Protein 8RX8 (pdb70)

GO terms:
  GO:0000325 plant-type vacuole (C, IDA)
  GO:0043269 regulation of monoatomic ion transport (P, IDA)
  GO:0005515 protein binding (F, IPI)

B-factor: mean 71.83, std 20.73, range [24.19, 158.77]

Radius of gyration: 16.96 Å; Cα contacts (8 Å, |Δi|>4): 155; chains: 1; bounding box: 34×33×50 Å

Organism: Arabidopsis thaliana (NCBI:txid3702)

Structure (mmCIF, N/CA/C/O backbone):
data_8RX8
#
_entry.id   8RX8
#
_cell.length_a   74.340
_cell.length_b   74.340
_cell.length_c   131.330
_cell.angle_alpha   90.000
_cell.angle_beta   90.000
_cell.angle_gamma   90.000
#
_symmetry.space_group_name_H-M   'P 43 21 2'
#
loop_
_entity.id
_entity.type
_entity.pdbx_description
1 polymer 'Probable calcium-binding protein CML18'
2 non-polymer 'CALCIUM ION'
3 water water
#
loop_
_atom_site.group_PDB
_atom_site.id
_atom_site.type_symbol
_atom_site.label_atom_id
_atom_site.label_alt_id
_atom_site.label_comp_id
_atom_site.label_asym_id
_atom_site.label_entity_id
_atom_site.label_seq_id
_atom_site.pdbx_PDB_ins_code
_atom_site.Cartn_x
_atom_site.Cartn_y
_atom_site.Cartn_z
_atom_site.occupancy
_atom_site.B_iso_or_equiv
_atom_site.auth_seq_id
_atom_site.auth_comp_id
_atom_site.auth_asym_id
_atom_site.auth_atom_id
_atom_site.pdbx_PDB_model_num
ATOM 1 N N . GLY A 1 14 ? -2.84757 23.19687 46.05306 1.000 100.14289 14 GLY A N 1
ATOM 2 C CA . GLY A 1 14 ? -4.08008 23.95898 46.13500 1.000 91.85859 14 GLY A CA 1
ATOM 3 C C . GLY A 1 14 ? -3.86485 25.46064 46.17211 1.000 85.24889 14 GLY A C 1
ATOM 4 O O . GLY A 1 14 ? -3.07045 25.96520 46.96776 1.000 89.58712 14 GLY A O 1
ATOM 5 N N . ASP A 1 15 ? -4.58248 26.17990 45.30591 1.000 79.52918 15 ASP A N 1
ATOM 6 C CA . ASP A 1 15 ? -4.45247 27.63061 45.23542 1.000 70.03900 15 ASP A CA 1
ATOM 7 C C . ASP A 1 15 ? -5.19622 28.35210 46.35178 1.000 78.13102 15 ASP A C 1
ATOM 8 O O . ASP A 1 15 ? -4.92482 29.53365 46.59058 1.000 77.48731 15 ASP A O 1
ATOM 13 N N . GLU A 1 16 ? -6.13172 27.68432 47.03240 1.000 87.67335 16 GLU A N 1
ATOM 14 C CA . GLU A 1 16 ? -6.74289 28.29308 48.20969 1.000 86.05218 16 GLU A CA 1
ATOM 15 C C . GLU A 1 16 ? -5.71196 28.51084 49.30833 1.000 87.02075 16 GLU A C 1
ATOM 16 O O . GLU A 1 16 ? -5.81018 29.47701 50.07794 1.000 96.05526 16 GLU A O 1
ATOM 22 N N . GLN A 1 17 ? -4.71224 27.62967 49.38571 1.000 77.54245 17 GLN A N 1
ATOM 23 C CA . GLN A 1 17 ? -3.57894 27.85776 50.27397 1.000 71.52595 17 GLN A CA 1
ATOM 24 C C . GLN A 1 17 ? -2.86549 29.15543 49.91312 1.000 61.60072 17 GLN A C 1
ATOM 25 O O . GLN A 1 17 ? -2.59661 29.99484 50.78238 1.000 69.35554 17 GLN A O 1
ATOM 31 N N . LEU A 1 18 ? -2.54163 29.32580 48.62755 1.000 43.43009 18 LEU A N 1
ATOM 32 C CA . LEU A 1 18 ? -1.96780 30.57843 48.14474 1.000 52.80243 18 LEU A CA 1
ATOM 33 C C . LEU A 1 18 ? -2.81907 31.77409 48.54519 1.000 62.68566 18 LEU A C 1
ATOM 34 O O . LEU A 1 18 ? -2.29437 32.82160 48.94947 1.000 62.56567 18 LEU A O 1
ATOM 39 N N . ALA A 1 19 ? -4.14009 31.63428 48.43514 1.000 68.02860 19 ALA A N 1
ATOM 40 C CA . ALA A 1 19 ? -5.02601 32.75523 48.71866 1.000 62.08119 19 ALA A CA 1
ATOM 41 C C . ALA A 1 19 ? -4.96552 33.13102 50.19206 1.000 63.35074 19 ALA A C 1
ATOM 42 O O . ALA A 1 19 ? -4.82268 34.31034 50.53568 1.000 71.54513 19 ALA A O 1
ATOM 44 N N . GLU A 1 20 ? -5.07289 32.13626 51.07729 1.000 58.99596 20 GLU A N 1
ATOM 45 C CA . GLU A 1 20 ? -4.96884 32.40773 52.50847 1.000 58.94858 20 GLU A CA 1
ATOM 46 C C . GLU A 1 20 ? -3.61277 33.00797 52.86334 1.000 52.62054 20 GLU A C 1
ATOM 47 O O . GLU A 1 20 ? -3.51863 33.88271 53.73679 1.000 56.70581 20 GLU A O 1
ATOM 53 N N . LEU A 1 21 ? -2.55140 32.57086 52.18149 1.000 48.55128 21 LEU A N 1
ATOM 54 C CA . LEU A 1 21 ? -1.23392 33.12244 52.47695 1.000 51.86143 21 LEU A CA 1
ATOM 55 C C . LEU A 1 21 ? -1.15360 34.59125 52.08193 1.000 57.56522 21 LEU A C 1
ATOM 56 O O . LEU A 1 21 ? -0.64929 35.41967 52.84966 1.000 66.73808 21 LEU A O 1
ATOM 61 N N . ARG A 1 22 ? -1.65477 34.93820 50.89423 1.000 54.75480 22 ARG A N 1
ATOM 62 C CA . ARG A 1 22 ? -1.64935 36.34282 50.49344 1.000 55.95870 22 ARG A CA 1
ATOM 63 C C . ARG A 1 22 ? -2.56429 37.17941 51.38312 1.000 68.58204 22 ARG A C 1
ATOM 64 O O . ARG A 1 22 ? -2.28809 38.36205 51.61455 1.000 74.77579 22 ARG A O 1
ATOM 72 N N . GLU A 1 23 ? -3.63899 36.58904 51.90903 1.000 77.87998 23 GLU A N 1
ATOM 73 C CA . GLU A 1 23 ? -4.49214 37.32962 52.83465 1.000 74.98311 23 GLU A CA 1
ATOM 74 C C . GLU A 1 23 ? -3.74465 37.64872 54.12319 1.000 85.90025 23 GLU A C 1
ATOM 75 O O . GLU A 1 23 ? -3.78292 38.78735 54.60793 1.000 97.84977 23 GLU A O 1
ATOM 81 N N . ILE A 1 24 ? -3.09097 36.64245 54.71362 1.000 66.66200 24 ILE A N 1
ATOM 82 C CA . ILE A 1 24 ? -2.23649 36.89325 55.87491 1.000 54.79682 24 ILE A CA 1
ATOM 83 C C . ILE A 1 24 ? -1.21169 37.97568 55.55589 1.000 60.89499 24 ILE A C 1
ATOM 84 O O . ILE A 1 24 ? -0.94211 38.86603 56.37612 1.000 73.74545 24 ILE A O 1
ATOM 89 N N . PHE A 1 25 ? -0.62679 37.91301 54.35607 1.000 57.21444 25 PHE A N 1
ATOM 90 C CA . PHE A 1 25 ? 0.34879 38.91183 53.92876 1.000 52.01629 25 PHE A CA 1
ATOM 91 C C . PHE A 1 25 ? -0.23821 40.31682 53.99195 1.000 68.71247 25 PHE A C 1
ATOM 92 O O . PHE A 1 25 ? 0.28220 41.19327 54.69130 1.000 67.98012 25 PHE A O 1
ATOM 100 N N . ARG A 1 26 ? -1.33364 40.54485 53.26027 1.000 74.10719 26 ARG A N 1
ATOM 101 C CA . ARG A 1 26 ? -1.94721 41.87092 53.22315 1.000 76.00719 26 ARG A CA 1
ATOM 102 C C . ARG A 1 26 ? -2.41073 42.32065 54.60006 1.000 82.60740 26 ARG A C 1
ATOM 103 O O . ARG A 1 26 ? -2.46705 43.52684 54.87018 1.000 94.59864 26 ARG A O 1
ATOM 111 N N . SER A 1 27 ? -2.74450 41.37420 55.48254 1.000 81.16239 27 SER A N 1
ATOM 112 C CA . SER A 1 27 ? -3.12114 41.75312 56.83851 1.000 79.55571 27 SER A CA 1
ATOM 113 C C . SER A 1 27 ? -1.91352 42.27774 57.59767 1.000 74.95260 27 SER A C 1
ATOM 114 O O . SER A 1 27 ? -2.00288 43.29700 58.29224 1.000 86.18226 27 SER A O 1
ATOM 117 N N . PHE A 1 28 ? -0.77621 41.60106 57.47621 1.000 65.43535 28 PHE A N 1
ATOM 118 C CA . PHE A 1 28 ? 0.41753 42.00774 58.19730 1.000 62.56036 28 PHE A CA 1
ATOM 119 C C . PHE A 1 28 ? 1.22729 43.03188 57.41316 1.000 72.28375 28 PHE A C 1
ATOM 120 O O . PHE A 1 28 ? 2.36814 43.32796 57.78262 1.000 73.78854 28 PHE A O 1
ATOM 128 N N . ASP A 1 29 ? 0.65214 43.57342 56.34424 1.000 84.10179 29 ASP A N 1
ATOM 129 C CA . ASP A 1 29 ? 1.27038 44.60182 55.51736 1.000 96.61443 29 ASP A CA 1
ATOM 130 C C . ASP A 1 29 ? 0.56478 45.93418 55.75213 1.000 107.88752 29 ASP A C 1
ATOM 131 O O . ASP A 1 29 ? -0.22969 46.38650 54.92347 1.000 99.22053 29 ASP A O 1
ATOM 136 N N . GLN A 1 30 ? 0.83025 46.54778 56.91249 1.000 106.29854 30 GLN A N 1
ATOM 137 C CA . GLN A 1 30 ? 0.11716 47.76907 57.28465 1.000 111.28655 30 GLN A CA 1
ATOM 138 C C . GLN A 1 30 ? 0.16623 48.80484 56.16682 1.000 110.61825 30 GLN A C 1
ATOM 139 O O . GLN A 1 30 ? -0.76200 49.60806 56.01514 1.000 102.99400 30 GLN A O 1
ATOM 145 N N . ASN A 1 31 ? 1.24249 48.79653 55.37777 1.000 103.52490 31 ASN A N 1
ATOM 146 C CA . ASN A 1 31 ? 1.45042 49.76334 54.30869 1.000 95.20363 31 ASN A CA 1
ATOM 147 C C . ASN A 1 31 ? 0.71274 49.36978 53.03855 1.000 96.95736 31 ASN A C 1
ATOM 148 O O . ASN A 1 31 ? 0.51157 50.22012 52.16403 1.000 79.79955 31 ASN A O 1
ATOM 153 N N . LYS A 1 32 ? 0.29766 48.10374 52.94116 1.000 112.50936 32 LYS A N 1
ATOM 154 C CA . LYS A 1 32 ? -0.34497 47.53571 51.75315 1.000 110.28757 32 LYS A CA 1
ATOM 155 C C . LYS A 1 32 ? 0.38961 47.90568 50.46467 1.000 102.87192 32 LYS A C 1
ATOM 156 O O . LYS A 1 32 ? -0.22097 48.16670 49.42576 1.000 94.91742 32 LYS A O 1
ATOM 162 N N . ASP A 1 33 ? 1.72011 47.93306 50.53798 1.000 104.53158 33 ASP A N 1
ATOM 163 C CA . ASP A 1 33 ? 2.55738 48.17514 49.37241 1.000 91.29664 33 ASP A CA 1
ATOM 164 C C . ASP A 1 33 ? 2.88976 46.89206 48.62161 1.000 85.54088 33 ASP A C 1
ATOM 165 O O . ASP A 1 33 ? 3.39892 46.96369 47.49787 1.000 94.60213 33 ASP A O 1
ATOM 170 N N . GLY A 1 34 ? 2.60969 45.72871 49.21185 1.000 81.85969 34 GLY A N 1
ATOM 171 C CA . GLY A 1 34 ? 2.90634 44.44671 48.60695 1.000 84.10265 34 GLY A CA 1
ATOM 172 C C . GLY A 1 34 ? 4.22034 43.82630 49.02795 1.000 82.43872 34 GLY A C 1
ATOM 173 O O . GLY A 1 34 ? 4.59230 42.77506 48.48952 1.000 73.48545 34 GLY A O 1
ATOM 174 N N . SER A 1 35 ? 4.93247 44.43729 49.96980 1.000 77.81443 35 SER A N 1
ATOM 175 C CA . SER A 1 35 ? 6.22147 43.93590 50.41673 1.000 70.21524 35 SER A CA 1
ATOM 176 C C . SER A 1 35 ? 6.30032 44.04873 51.93056 1.000 71.59899 35 SER A C 1
ATOM 177 O O . SER A 1 35 ? 5.85726 45.04318 52.50999 1.000 70.28937 35 SER A O 1
ATOM 180 N N . LEU A 1 36 ? 6.85447 43.02031 52.56470 1.000 65.62833 36 LEU A N 1
ATOM 181 C CA . LEU A 1 36 ? 6.99311 42.98245 54.01364 1.000 62.73404 36 LEU A CA 1
ATOM 182 C C . LEU A 1 36 ? 8.34448 43.54603 54.43281 1.000 61.08589 36 LEU A C 1
ATOM 183 O O . LEU A 1 36 ? 9.36339 43.30090 53.78211 1.000 59.60764 36 LEU A O 1
ATOM 188 N N . THR A 1 37 ? 8.34086 44.32730 55.50704 1.000 57.80334 37 THR A N 1
ATOM 189 C CA . THR A 1 37 ? 9.55257 44.96013 56.00209 1.000 57.74707 37 THR A CA 1
ATOM 190 C C . THR A 1 37 ? 10.17997 44.08210 57.08678 1.000 64.27696 37 THR A C 1
ATOM 191 O O . THR A 1 37 ? 9.80503 42.92171 57.27428 1.000 75.15574 37 THR A O 1
ATOM 195 N N . GLU A 1 38 ? 11.15801 44.63072 57.81011 1.000 66.64597 38 GLU A N 1
ATOM 196 C CA . GLU A 1 38 ? 11.73392 43.91842 58.94677 1.000 69.04495 38 GLU A CA 1
ATOM 197 C C . GLU A 1 38 ? 10.71476 43.77956 60.07057 1.000 80.70932 38 GLU A C 1
ATOM 198 O O . GLU A 1 38 ? 10.48896 42.67939 60.59640 1.000 74.69511 38 GLU A O 1
ATOM 204 N N . LEU A 1 39 ? 10.06096 44.89039 60.41905 1.000 90.23064 39 LEU A N 1
ATOM 205 C CA . LEU A 1 39 ? 9.12009 44.90433 61.53320 1.000 79.53269 39 LEU A CA 1
ATOM 206 C C . LEU A 1 39 ? 7.92775 43.99960 61.25875 1.000 75.64581 39 LEU A C 1
ATOM 207 O O . LEU A 1 39 ? 7.52641 43.20863 62.11772 1.000 78.65609 39 LEU A O 1
ATOM 212 N N . GLU A 1 40 ? 7.34475 44.10519 60.06228 1.000 66.71181 40 GLU A N 1
ATOM 213 C CA . GLU A 1 40 ? 6.16980 43.30012 59.74185 1.000 65.99837 40 GLU A CA 1
ATOM 214 C C . GLU A 1 40 ? 6.50534 41.81490 59.65693 1.000 70.86945 40 GLU A C 1
ATOM 215 O O . GLU A 1 40 ? 5.71144 40.97626 60.09446 1.000 78.78036 40 GLU A O 1
ATOM 221 N N . LEU A 1 41 ? 7.65608 41.46129 59.07903 1.000 63.15569 41 LEU A N 1
ATOM 222 C CA . LEU A 1 41 ? 8.04425 40.05310 59.03510 1.000 47.28888 41 LEU A CA 1
ATOM 223 C C . LEU A 1 41 ? 8.23325 39.50064 60.44387 1.000 67.78676 41 LEU A C 1
ATOM 224 O O . LEU A 1 41 ? 7.73311 38.41511 60.77579 1.000 72.18890 41 LEU A O 1
ATOM 229 N N . GLY A 1 42 ? 8.95875 40.23808 61.28942 1.000 68.90161 42 GLY A N 1
ATOM 230 C CA . GLY A 1 42 ? 9.12879 39.80017 62.66454 1.000 66.18784 42 GLY A CA 1
ATOM 231 C C . GLY A 1 42 ? 7.80731 39.69556 63.40147 1.000 64.28542 42 GLY A C 1
ATOM 232 O O . GLY A 1 42 ? 7.59061 38.76630 64.18360 1.000 67.52546 42 GLY A O 1
ATOM 233 N N . SER A 1 43 ? 6.87802 40.60618 63.10555 1.000 56.50156 43 SER A N 1
ATOM 234 C CA . SER A 1 43 ? 5.59337 40.60669 63.79306 1.000 62.79493 43 SER A CA 1
ATOM 235 C C . SER A 1 43 ? 4.73123 39.43325 63.34096 1.000 69.97471 43 SER A C 1
ATOM 236 O O . SER A 1 43 ? 4.03937 38.81918 64.15768 1.000 70.35740 43 SER A O 1
ATOM 239 N N . LEU A 1 44 ? 4.75836 39.10625 62.04660 1.000 63.87209 44 LEU A N 1
ATOM 240 C CA . LEU A 1 44 ? 4.05632 37.92088 61.56138 1.000 53.14696 44 LEU A CA 1
ATOM 241 C C . LEU A 1 44 ? 4.61625 36.67571 62.23716 1.000 56.61678 44 LEU A C 1
ATOM 242 O O . LEU A 1 44 ? 3.86628 35.83308 62.76144 1.000 61.18623 44 LEU A O 1
ATOM 247 N N . LEU A 1 45 ? 5.94879 36.55241 62.24599 1.000 60.00850 45 LEU A N 1
ATOM 248 C CA . LEU A 1 45 ? 6.55919 35.35381 62.80379 1.000 59.47509 45 LEU A CA 1
ATOM 249 C C . LEU A 1 45 ? 6.24230 35.24948 64.28888 1.000 62.62146 45 LEU A C 1
ATOM 250 O O . LEU A 1 45 ? 6.13407 34.14153 64.82662 1.000 55.70813 45 LEU A O 1
ATOM 255 N N . ARG A 1 46 ? 6.07512 36.39519 64.96272 1.000 66.76763 46 ARG A N 1
ATOM 256 C CA . ARG A 1 46 ? 5.70857 36.38423 66.37326 1.000 72.48797 46 ARG A CA 1
ATOM 257 C C . ARG A 1 46 ? 4.23714 36.03548 66.53061 1.000 68.94517 46 ARG A C 1
ATOM 258 O O . ARG A 1 46 ? 3.85096 35.41993 67.52993 1.000 67.78297 46 ARG A O 1
ATOM 266 N N . SER A 1 47 ? 3.41392 36.42772 65.55099 1.000 63.47795 47 SER A N 1
ATOM 267 C CA . SER A 1 47 ? 2.00464 36.06066 65.55396 1.000 67.08769 47 SER A CA 1
ATOM 268 C C . SER A 1 47 ? 1.83976 34.55592 65.47691 1.000 55.02942 47 SER A C 1
ATOM 269 O O . SER A 1 47 ? 0.86903 34.01182 66.01439 1.000 58.30183 47 SER A O 1
ATOM 272 N N . LEU A 1 48 ? 2.76940 33.86914 64.81170 1.000 56.94902 48 LEU A N 1
ATOM 273 C CA . LEU A 1 48 ? 2.73562 32.41188 64.78394 1.000 53.39075 48 LEU A CA 1
ATOM 274 C C . LEU A 1 48 ? 3.54008 31.78761 65.91935 1.000 54.89672 48 LEU A C 1
ATOM 275 O O . LEU A 1 48 ? 3.80378 30.58100 65.88627 1.000 54.07216 48 LEU A O 1
ATOM 280 N N . GLY A 1 49 ? 3.90414 32.57789 66.92946 1.000 56.28896 49 GLY A N 1
ATOM 281 C CA . GLY A 1 49 ? 4.62827 32.11141 68.09876 1.000 59.96906 49 GLY A CA 1
ATOM 282 C C . GLY A 1 49 ? 6.05120 31.66637 67.82797 1.000 69.37208 49 GLY A C 1
ATOM 283 O O . GLY A 1 49 ? 6.42349 30.52163 68.10266 1.000 71.92169 49 GLY A O 1
ATOM 284 N N . LEU A 1 50 ? 6.84919 32.57508 67.27213 1.000 65.53743 50 LEU A N 1
ATOM 285 C CA . LEU A 1 50 ? 8.26626 32.36161 66.99900 1.000 64.75961 50 LEU A CA 1
ATOM 286 C C . LEU A 1 50 ? 9.02222 33.58435 67.48742 1.000 71.59314 50 LEU A C 1
ATOM 287 O O . LEU A 1 50 ? 8.73153 34.69884 67.04693 1.000 71.90270 50 LEU A O 1
ATOM 292 N N . LYS A 1 51 ? 9.93714 33.38702 68.43465 1.000 81.14477 51 LYS A N 1
ATOM 293 C CA . LYS A 1 51 ? 10.78982 34.45297 68.95051 1.000 92.60461 51 LYS A CA 1
ATOM 294 C C . LYS A 1 51 ? 11.93431 34.71459 67.97339 1.000 84.32501 51 LYS A C 1
ATOM 295 O O . LYS A 1 51 ? 12.92291 33.96779 67.95955 1.000 85.20488 51 LYS A O 1
ATOM 301 N N . PRO A 1 52 ? 11.83961 35.74118 67.12264 1.000 74.22905 52 PRO A N 1
ATOM 302 C CA . PRO A 1 52 ? 12.89236 35.94606 66.12673 1.000 71.63808 52 PRO A CA 1
ATOM 303 C C . PRO A 1 52 ? 13.98584 36.89581 66.58634 1.000 87.92420 52 PRO A C 1
ATOM 304 O O . PRO A 1 52 ? 13.70901 38.03544 66.97584 1.000 80.78655 52 PRO A O 1
ATOM 308 N N . SER A 1 53 ? 15.23191 36.44234 66.55353 1.000 100.11486 53 SER A N 1
ATOM 309 C CA . SER A 1 53 ? 16.34247 37.32841 66.85908 1.000 89.05346 53 SER A CA 1
ATOM 310 C C . SER A 1 53 ? 16.58673 38.23528 65.66258 1.000 88.44329 53 SER A C 1
ATOM 311 O O . SER A 1 53 ? 16.28350 37.87099 64.52304 1.000 99.51755 53 SER A O 1
ATOM 314 N N . GLN A 1 54 ? 17.10247 39.44211 65.92122 1.000 69.27882 54 GLN A N 1
ATOM 315 C CA . GLN A 1 54 ? 17.44743 40.31452 64.80079 1.000 74.10110 54 GLN A CA 1
ATOM 316 C C . GLN A 1 54 ? 18.35309 39.58444 63.81654 1.000 90.44318 54 GLN A C 1
ATOM 317 O O . GLN A 1 54 ? 18.29391 39.82886 62.60305 1.000 103.68761 54 GLN A O 1
ATOM 323 N N . ASP A 1 55 ? 19.08590 38.58488 64.31369 1.000 108.10853 55 ASP A N 1
ATOM 324 C CA . ASP A 1 55 ? 19.96702 37.78075 63.47848 1.000 115.82755 55 ASP A CA 1
ATOM 325 C C . ASP A 1 55 ? 19.14670 36.83903 62.61308 1.000 113.72352 55 ASP A C 1
ATOM 326 O O . ASP A 1 55 ? 19.36761 36.75488 61.40198 1.000 111.27384 55 ASP A O 1
ATOM 331 N N . GLN A 1 56 ? 18.25961 36.05265 63.22704 1.000 99.34166 56 GLN A N 1
ATOM 332 C CA . GLN A 1 56 ? 17.37884 35.20301 62.43271 1.000 95.33638 56 GLN A CA 1
ATOM 333 C C . GLN A 1 56 ? 16.59189 36.04644 61.43413 1.000 94.47538 56 GLN A C 1
ATOM 334 O O . GLN A 1 56 ? 16.53456 35.72339 60.24242 1.000 103.03992 56 GLN A O 1
ATOM 340 N N . LEU A 1 57 ? 15.85920 37.04994 61.93986 1.000 84.38333 57 LEU A N 1
ATOM 341 C CA . LEU A 1 57 ? 15.08048 37.95026 61.08632 1.000 77.64013 57 LEU A CA 1
ATOM 342 C C . LEU A 1 57 ? 15.88917 38.42589 59.88174 1.000 87.00229 57 LEU A C 1
ATOM 343 O O . LEU A 1 57 ? 15.39502 38.43764 58.74069 1.000 92.81761 57 LEU A O 1
ATOM 348 N N . ASP A 1 58 ? 17.19056 38.64238 60.08347 1.000 76.17596 58 ASP A N 1
ATOM 349 C CA . ASP A 1 58 ? 17.98935 39.20335 59.00422 1.000 76.66976 58 ASP A CA 1
ATOM 350 C C . ASP A 1 58 ? 18.46586 38.11043 58.06301 1.000 83.78115 58 ASP A C 1
ATOM 351 O O . ASP A 1 58 ? 18.45158 38.30248 56.84717 1.000 97.64287 58 ASP A O 1
ATOM 356 N N . THR A 1 59 ? 19.02384 37.02520 58.59820 1.000 79.68453 59 THR A N 1
ATOM 357 C CA . THR A 1 59 ? 19.37187 35.88472 57.75492 1.000 87.79779 59 THR A CA 1
ATOM 358 C C . THR A 1 59 ? 18.19751 35.50106 56.85801 1.000 82.50798 59 THR A C 1
ATOM 359 O O . THR A 1 59 ? 18.37768 35.19107 55.67710 1.000 83.32345 59 THR A O 1
ATOM 363 N N . LEU A 1 60 ? 16.98575 35.48492 57.42219 1.000 73.96928 60 LEU A N 1
ATOM 364 C CA . LEU A 1 60 ? 15.77621 35.20567 56.65051 1.000 66.49841 60 LEU A CA 1
ATOM 365 C C . LEU A 1 60 ? 15.60993 36.20503 55.51211 1.000 69.82745 60 LEU A C 1
ATOM 366 O O . LEU A 1 60 ? 15.41387 35.82011 54.34622 1.000 80.34836 60 LEU A O 1
ATOM 371 N N . ILE A 1 61 ? 15.67196 37.50252 55.83761 1.000 66.73189 61 ILE A N 1
ATOM 372 C CA . ILE A 1 61 ? 15.55632 38.52284 54.79682 1.000 54.30237 61 ILE A CA 1
ATOM 373 C C . ILE A 1 61 ? 16.58555 38.27250 53.69949 1.000 64.72239 61 ILE A C 1
ATOM 374 O O . ILE A 1 61 ? 16.27259 38.32573 52.50345 1.000 72.79252 61 ILE A O 1
ATOM 379 N N . GLN A 1 62 ? 17.82522 37.97298 54.09508 1.000 74.82312 62 GLN A N 1
ATOM 380 C CA . GLN A 1 62 ? 18.89488 37.70764 53.13836 1.000 75.95975 62 GLN A CA 1
ATOM 381 C C . GLN A 1 62 ? 18.62670 36.44585 52.32547 1.000 75.37247 62 GLN A C 1
ATOM 382 O O . GLN A 1 62 ? 19.12811 36.31317 51.20384 1.000 90.31000 62 GLN A O 1
ATOM 388 N N . LYS A 1 63 ? 17.85608 35.50758 52.87712 1.000 66.91097 63 LYS A N 1
ATOM 389 C CA . LYS A 1 63 ? 17.53026 34.27787 52.16472 1.000 57.10077 63 LYS A CA 1
ATOM 390 C C . LYS A 1 63 ? 16.38083 34.45670 51.19805 1.000 57.24127 63 LYS A C 1
ATOM 391 O O . LYS A 1 63 ? 16.19748 33.61559 50.31130 1.000 72.60842 63 LYS A O 1
ATOM 397 N N . ALA A 1 64 ? 15.61698 35.53214 51.33572 1.000 56.69783 64 ALA A N 1
ATOM 398 C CA . ALA A 1 64 ? 14.41778 35.69960 50.52790 1.000 63.48616 64 ALA A CA 1
ATOM 399 C C . ALA A 1 64 ? 14.54112 36.84209 49.54145 1.000 68.69381 64 ALA A C 1
ATOM 400 O O . ALA A 1 64 ? 14.13292 36.70025 48.38745 1.000 87.94423 64 ALA A O 1
ATOM 402 N N . ASP A 1 65 ? 15.08251 37.97424 49.97941 1.000 65.88857 65 ASP A N 1
ATOM 403 C CA . ASP A 1 65 ? 15.19539 39.16199 49.14769 1.000 69.33111 65 ASP A CA 1
ATOM 404 C C . ASP A 1 65 ? 16.02709 38.85498 47.90680 1.000 82.62045 65 ASP A C 1
ATOM 405 O O . ASP A 1 65 ? 17.23394 39.12056 47.89077 1.000 88.61160 65 ASP A O 1
ATOM 410 N N . ARG A 1 66 ? 15.39947 38.29819 46.86151 1.000 81.61289 66 ARG A N 1
ATOM 411 C CA . ARG A 1 66 ? 16.15483 37.94126 45.66299 1.000 79.48619 66 ARG A CA 1
ATOM 412 C C . ARG A 1 66 ? 16.40770 39.14956 44.77616 1.000 81.94191 66 ARG A C 1
ATOM 413 O O . ARG A 1 66 ? 17.44428 39.21776 44.10578 1.000 99.20744 66 ARG A O 1
ATOM 421 N N . ASN A 1 67 ? 15.48117 40.10107 44.75680 1.000 75.82695 67 ASN A N 1
ATOM 422 C CA . ASN A 1 67 ? 15.66166 41.32741 43.99731 1.000 65.70997 67 ASN A CA 1
ATOM 423 C C . ASN A 1 67 ? 16.58349 42.30544 44.71047 1.000 75.03874 67 ASN A C 1
ATOM 424 O O . ASN A 1 67 ? 16.86119 43.37936 44.16731 1.000 87.54769 67 ASN A O 1
ATOM 429 N N . ASN A 1 68 ? 17.05747 41.95582 45.91027 1.000 86.51477 68 ASN A N 1
ATOM 430 C CA . ASN A 1 68 ? 17.88681 42.83584 46.73555 1.000 77.60219 68 ASN A CA 1
ATOM 431 C C . ASN A 1 68 ? 17.19236 44.16878 47.00629 1.000 76.96779 68 ASN A C 1
ATOM 432 O O . ASN A 1 68 ? 17.84489 45.18858 47.23955 1.000 69.45235 68 ASN A O 1
ATOM 437 N N . ASN A 1 69 ? 15.85701 44.15473 46.95455 1.000 89.78777 69 ASN A N 1
ATOM 438 C CA . ASN A 1 69 ? 15.06553 45.34832 47.23441 1.000 77.86899 69 ASN A CA 1
ATOM 439 C C . ASN A 1 69 ? 15.30014 45.83718 48.65605 1.000 75.51216 69 ASN A C 1
ATOM 440 O O . ASN A 1 69 ? 15.51933 47.03057 48.89264 1.000 97.31751 69 ASN A O 1
ATOM 445 N N . GLY A 1 70 ? 15.26125 44.91926 49.61540 1.000 66.65177 70 GLY A N 1
ATOM 446 C CA . GLY A 1 70 ? 15.33211 45.23418 51.02571 1.000 66.35902 70 GLY A CA 1
ATOM 447 C C . GLY A 1 70 ? 14.05483 44.90062 51.75270 1.000 58.38499 70 GLY A C 1
ATOM 448 O O . GLY A 1 70 ? 14.01280 44.98425 52.98671 1.000 70.34957 70 GLY A O 1
ATOM 449 N N . LEU A 1 71 ? 13.01614 44.51920 51.01642 1.000 60.19911 71 LEU A N 1
ATOM 450 C CA . LEU A 1 71 ? 11.73278 44.13077 51.57012 1.000 66.05795 71 LEU A CA 1
ATOM 451 C C . LEU A 1 71 ? 11.34727 42.79964 50.94362 1.000 78.61282 71 LEU A C 1
ATOM 452 O O . LEU A 1 71 ? 11.71637 42.51213 49.80206 1.000 86.53912 71 LEU A O 1
ATOM 457 N N . VAL A 1 72 ? 10.60211 41.98686 51.68477 1.000 72.31946 72 VAL A N 1
ATOM 458 C CA . VAL A 1 72 ? 10.19930 40.67055 51.19949 1.000 60.15865 72 VAL A CA 1
ATOM 459 C C . VAL A 1 72 ? 8.82875 40.78387 50.54331 1.000 67.71499 72 VAL A C 1
ATOM 460 O O . VAL A 1 72 ? 7.85618 41.21275 51.17508 1.000 66.04995 72 VAL A O 1
ATOM 464 N N . GLU A 1 73 ? 8.76249 40.43177 49.26544 1.000 71.78562 73 GLU A N 1
ATOM 465 C CA . GLU A 1 73 ? 7.52791 40.48439 48.50428 1.000 66.08326 73 GLU A CA 1
ATOM 466 C C . GLU A 1 73 ? 6.86593 39.11021 48.53874 1.000 59.11890 73 GLU A C 1
ATOM 467 O O . GLU A 1 73 ? 7.47254 38.11759 48.94877 1.000 62.47187 73 GLU A O 1
ATOM 473 N N . PHE A 1 74 ? 5.59371 39.05847 48.13189 1.000 52.03695 74 PHE A N 1
ATOM 474 C CA . PHE A 1 74 ? 4.85199 37.80471 48.24344 1.000 52.44022 74 PHE A CA 1
ATOM 475 C C . PHE A 1 74 ? 5.53910 36.67885 47.47814 1.000 55.37196 74 PHE A C 1
ATOM 476 O O . PHE A 1 74 ? 5.56197 35.52895 47.94060 1.000 56.93526 74 PHE A O 1
ATOM 484 N N . SER A 1 75 ? 6.12454 36.99182 46.31663 1.000 50.72934 75 SER A N 1
ATOM 485 C CA . SER A 1 75 ? 6.82263 35.96418 45.55085 1.000 38.52482 75 SER A CA 1
ATOM 486 C C . SER A 1 75 ? 8.00548 35.41590 46.33545 1.000 52.94138 75 SER A C 1
ATOM 487 O O . SER A 1 75 ? 8.21676 34.20110 46.37928 1.000 50.91176 75 SER A O 1
ATOM 490 N N . GLU A 1 76 ? 8.78620 36.29876 46.96522 1.000 63.61874 76 GLU A N 1
ATOM 491 C CA . GLU A 1 76 ? 9.92686 35.85350 47.76209 1.000 50.66925 76 GLU A CA 1
ATOM 492 C C . GLU A 1 76 ? 9.46587 35.00895 48.94396 1.000 54.02783 76 GLU A C 1
ATOM 493 O O . GLU A 1 76 ? 10.12166 34.02901 49.31508 1.000 56.59216 76 GLU A O 1
ATOM 499 N N . PHE A 1 77 ? 8.36345 35.41420 49.57659 1.000 61.39091 77 PHE A N 1
ATOM 500 C CA . PHE A 1 77 ? 7.78502 34.68054 50.69994 1.000 49.25457 77 PHE A CA 1
ATOM 501 C C . PHE A 1 77 ? 7.44493 33.24497 50.30159 1.000 52.50503 77 PHE A C 1
ATOM 502 O O . PHE A 1 77 ? 7.94545 32.27091 50.88960 1.000 56.13885 77 PHE A O 1
ATOM 510 N N . VAL A 1 78 ? 6.60716 33.09740 49.27104 1.000 56.47519 78 VAL A N 1
ATOM 511 C CA . VAL A 1 78 ? 6.23091 31.76542 48.81630 1.000 43.14778 78 VAL A CA 1
ATOM 512 C C . VAL A 1 78 ? 7.42273 31.02203 48.21791 1.000 56.21736 78 VAL A C 1
ATOM 513 O O . VAL A 1 78 ? 7.41183 29.79214 48.16566 1.000 61.92475 78 VAL A O 1
ATOM 517 N N . ALA A 1 79 ? 8.46617 31.72891 47.77729 1.000 60.61344 79 ALA A N 1
ATOM 518 C CA . ALA A 1 79 ? 9.65740 31.04813 47.27758 1.000 59.47837 79 ALA A CA 1
ATOM 519 C C . ALA A 1 79 ? 10.48630 30.46046 48.41497 1.000 63.90000 79 ALA A C 1
ATOM 520 O O . ALA A 1 79 ? 11.02606 29.35425 48.28840 1.000 62.76379 79 ALA A O 1
ATOM 522 N N . LEU A 1 80 ? 10.59426 31.18505 49.53513 1.000 74.32686 80 LEU A N 1
ATOM 523 C CA . LEU A 1 80 ? 11.21182 30.61920 50.73213 1.000 63.16437 80 LEU A CA 1
ATOM 524 C C . LEU A 1 80 ? 10.39736 29.48300 51.32333 1.000 61.62941 80 LEU A C 1
ATOM 525 O O . LEU A 1 80 ? 10.96292 28.61161 51.99346 1.000 62.55070 80 LEU A O 1
ATOM 530 N N . VAL A 1 81 ? 9.08947 29.45431 51.09739 1.000 78.00601 81 VAL A N 1
ATOM 531 C CA . VAL A 1 81 ? 8.24495 28.46906 51.77389 1.000 71.81545 81 VAL A CA 1
ATOM 532 C C . VAL A 1 81 ? 7.98824 27.23455 50.91501 1.000 72.72730 81 VAL A C 1
ATOM 533 O O . VAL A 1 81 ? 8.24615 26.11026 51.34653 1.000 59.75835 81 VAL A O 1
ATOM 537 N N . GLU A 1 82 ? 7.48781 27.42349 49.69457 1.000 80.15145 82 GLU A N 1
ATOM 538 C CA . GLU A 1 82 ? 7.21396 26.34217 48.74832 1.000 66.44733 82 GLU A CA 1
ATOM 539 C C . GLU A 1 82 ? 7.82237 26.76031 47.41562 1.000 67.82791 82 GLU A C 1
ATOM 540 O O . GLU A 1 82 ? 7.16435 27.42706 46.60476 1.000 59.10203 82 GLU A O 1
ATOM 546 N N . PRO A 1 83 ? 9.08855 26.40212 47.16674 1.000 76.56590 83 PRO A N 1
ATOM 547 C CA . PRO A 1 83 ? 9.78605 26.87710 45.95455 1.000 65.25337 83 PRO A CA 1
ATOM 548 C C . PRO A 1 83 ? 9.00224 26.76451 44.65304 1.000 73.10192 83 PRO A C 1
ATOM 549 O O . PRO A 1 83 ? 9.05254 27.68809 43.83025 1.000 75.47206 83 PRO A O 1
ATOM 553 N N . ASP A 1 84 ? 8.27472 25.67357 44.43687 1.000 66.96089 84 ASP A N 1
ATOM 554 C CA . ASP A 1 84 ? 7.63113 25.46021 43.14847 1.000 72.49168 84 ASP A CA 1
ATOM 555 C C . ASP A 1 84 ? 6.18764 25.93679 43.11743 1.000 67.59203 84 ASP A C 1
ATOM 556 O O . ASP A 1 84 ? 5.52267 25.78152 42.08756 1.000 69.50416 84 ASP A O 1
ATOM 561 N N . LEU A 1 85 ? 5.68352 26.50484 44.21398 1.000 65.62153 85 LEU A N 1
ATOM 562 C CA . LEU A 1 85 ? 4.34978 27.09126 44.17376 1.000 53.97773 85 LEU A CA 1
ATOM 563 C C . LEU A 1 85 ? 4.34693 28.34909 43.31251 1.000 63.84406 85 LEU A C 1
ATOM 564 O O . LEU A 1 85 ? 3.36979 28.62950 42.60772 1.000 57.80588 85 LEU A O 1
ATOM 569 N N . VAL A 1 86 ? 5.42832 29.12575 43.37288 1.000 64.99846 86 VAL A N 1
ATOM 570 C CA . VAL A 1 86 ? 5.61854 30.28224 42.50705 1.000 48.87486 86 VAL A CA 1
ATOM 571 C C . VAL A 1 86 ? 5.94663 29.76373 41.11476 1.000 59.23801 86 VAL A C 1
ATOM 572 O O . VAL A 1 86 ? 7.12232 29.67457 40.74250 1.000 54.67709 86 VAL A O 1
ATOM 576 N N . LYS A 1 87 ? 4.92900 29.42774 40.32931 1.000 55.80416 87 LYS A N 1
ATOM 577 C CA . LYS A 1 87 ? 5.16665 28.77020 39.05350 1.000 57.29402 87 LYS A CA 1
ATOM 578 C C . LYS A 1 87 ? 4.97213 29.73358 37.88950 1.000 68.18118 87 LYS A C 1
ATOM 579 O O . LYS A 1 87 ? 4.14319 30.64660 37.93512 1.000 60.98930 87 LYS A O 1
ATOM 585 N N . CYS A 1 88 ? 5.76976 29.51492 36.85125 1.000 87.79912 88 CYS A N 1
ATOM 586 C CA . CYS A 1 88 ? 5.80460 30.39895 35.69329 1.000 85.98570 88 CYS A CA 1
ATOM 587 C C . CYS A 1 88 ? 4.53129 30.25934 34.86820 1.000 90.02672 88 CYS A C 1
ATOM 588 O O . CYS A 1 88 ? 4.13129 29.13580 34.54149 1.000 97.20996 88 CYS A O 1
ATOM 591 N N . PRO A 1 89 ? 3.86946 31.36307 34.50665 1.000 86.98880 89 PRO A N 1
ATOM 592 C CA . PRO A 1 89 ? 2.59557 31.24004 33.78931 1.000 74.88804 89 PRO A CA 1
ATOM 593 C C . PRO A 1 89 ? 2.76981 30.95980 32.30760 1.000 72.92658 89 PRO A C 1
ATOM 594 O O . PRO A 1 89 ? 1.81796 30.49148 31.66946 1.000 69.83573 89 PRO A O 1
ATOM 598 N N . TYR A 1 90 ? 3.94724 31.22022 31.74735 1.000 70.77306 90 TYR A N 1
ATOM 599 C CA . TYR A 1 90 ? 4.22225 31.05236 30.33109 1.000 45.46754 90 TYR A CA 1
ATOM 600 C C . TYR A 1 90 ? 5.04264 29.77646 30.11702 1.000 56.34612 90 TYR A C 1
ATOM 601 O O . TYR A 1 90 ? 5.11655 28.91132 30.99820 1.000 76.28255 90 TYR A O 1
ATOM 610 N N . THR A 1 91 ? 5.66268 29.65341 28.94661 1.000 55.82206 91 THR A N 1
ATOM 611 C CA . THR A 1 91 ? 6.52946 28.53516 28.61237 1.000 55.63012 91 THR A CA 1
ATOM 612 C C . THR A 1 91 ? 7.92664 29.06170 28.31621 1.000 62.41334 91 THR A C 1
ATOM 613 O O . THR A 1 91 ? 8.11690 30.25116 28.05029 1.000 73.11605 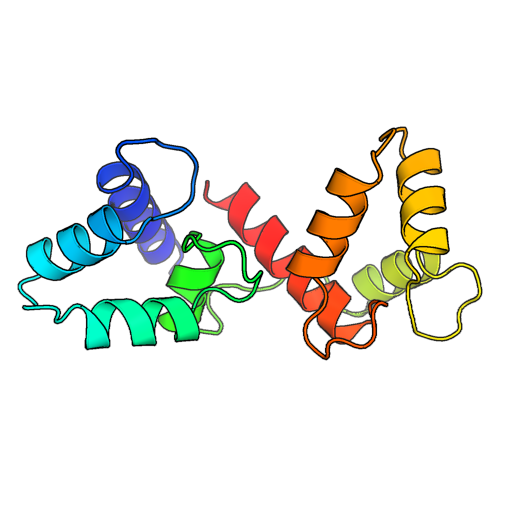91 THR A O 1
ATOM 617 N N . ASP A 1 92 ? 8.91278 28.16289 28.35700 1.000 66.71006 92 ASP A N 1
ATOM 618 C CA . ASP A 1 92 ? 10.27850 28.58796 28.06852 1.000 70.49178 92 ASP A CA 1
ATOM 619 C C . ASP A 1 92 ? 10.42763 29.03537 26.61919 1.000 74.40474 92 ASP A C 1
ATOM 620 O O . ASP A 1 92 ? 11.26259 29.89555 26.32301 1.000 79.18515 92 ASP A O 1
ATOM 625 N N . ASP A 1 93 ? 9.62249 28.48048 25.70911 1.000 73.61070 93 ASP A N 1
ATOM 626 C CA . ASP A 1 93 ? 9.67780 28.90491 24.31190 1.000 75.61385 93 ASP A CA 1
ATOM 627 C C . ASP A 1 93 ? 9.14196 30.32405 24.14551 1.000 65.05249 93 ASP A C 1
ATOM 628 O O . ASP A 1 93 ? 9.74650 31.14779 23.44412 1.000 70.53579 93 ASP A O 1
ATOM 633 N N . GLN A 1 94 ? 8.02299 30.63805 24.80642 1.000 55.40049 94 GLN A N 1
ATOM 634 C CA . GLN A 1 94 ? 7.46908 31.98391 24.71017 1.000 47.70978 94 GLN A CA 1
ATOM 635 C C . GLN A 1 94 ? 8.40075 32.98943 25.36977 1.000 54.37093 94 GLN A C 1
ATOM 636 O O . GLN A 1 94 ? 8.64677 34.07857 24.82704 1.000 64.01162 94 GLN A O 1
ATOM 642 N N . LEU A 1 95 ? 8.95879 32.63093 26.52665 1.000 47.16402 95 LEU A N 1
ATOM 643 C CA . LEU A 1 95 ? 9.82025 33.58407 27.20226 1.000 45.80524 95 LEU A CA 1
ATOM 644 C C . LEU A 1 95 ? 11.11432 33.73228 26.42378 1.000 56.85397 95 LEU A C 1
ATOM 645 O O . LEU A 1 95 ? 11.75160 34.78692 26.47167 1.000 64.71836 95 LEU A O 1
ATOM 650 N N . LYS A 1 96 ? 11.49618 32.69216 25.67644 1.000 53.20069 96 LYS A N 1
ATOM 651 C CA . LYS A 1 96 ? 12.68733 32.77482 24.84302 1.000 55.17977 96 LYS A CA 1
ATOM 652 C C . LYS A 1 96 ? 12.44149 33.72827 23.68517 1.000 60.32634 96 LYS A C 1
ATOM 653 O O . LYS A 1 96 ? 13.31925 34.52060 23.32118 1.000 65.33063 96 LYS A O 1
ATOM 659 N N . ALA A 1 97 ? 11.23580 33.66929 23.10760 1.000 67.47448 97 ALA A N 1
ATOM 660 C CA . ALA A 1 97 ? 10.86625 34.61253 22.05692 1.000 62.80665 97 ALA A CA 1
ATOM 661 C C . ALA A 1 97 ? 10.91007 36.04139 22.58227 1.000 58.01920 97 ALA A C 1
ATOM 662 O O . ALA A 1 97 ? 11.38760 36.95613 21.89484 1.000 60.42238 97 ALA A O 1
ATOM 664 N N . ILE A 1 98 ? 10.45301 36.24787 23.82165 1.000 60.62359 98 ILE A N 1
ATOM 665 C CA . ILE A 1 98 ? 10.43134 37.61530 24.33568 1.000 47.73319 98 ILE A CA 1
ATOM 666 C C . ILE A 1 98 ? 11.85208 38.05617 24.66548 1.000 51.24811 98 ILE A C 1
ATOM 667 O O . ILE A 1 98 ? 12.21345 39.22539 24.46649 1.000 54.46979 98 ILE A O 1
ATOM 672 N N . PHE A 1 99 ? 12.69401 37.13169 25.13693 1.000 46.83022 99 PHE A N 1
ATOM 673 C CA . PHE A 1 99 ? 14.05591 37.51304 25.47598 1.000 44.29310 99 PHE A CA 1
ATOM 674 C C . PHE A 1 99 ? 14.82018 37.82351 24.20326 1.000 52.88036 99 PHE A C 1
ATOM 675 O O . PHE A 1 99 ? 15.77739 38.60527 24.22068 1.000 64.43420 99 PHE A O 1
ATOM 683 N N . ARG A 1 100 ? 14.39470 37.21515 23.09224 1.000 58.06166 100 ARG A N 1
ATOM 684 C CA . ARG A 1 100 ? 14.99204 37.50693 21.79840 1.000 58.74047 100 ARG A CA 1
ATOM 685 C C . ARG A 1 100 ? 14.57736 38.90075 21.37179 1.000 56.61898 100 ARG A C 1
ATOM 686 O O . ARG A 1 100 ? 15.39474 39.68908 20.88285 1.000 67.18048 100 ARG A O 1
ATOM 694 N N . MET A 1 101 ? 13.28927 39.20016 21.55333 1.000 54.60513 101 MET A N 1
ATOM 695 C CA . MET A 1 101 ? 12.76239 40.53848 21.32481 1.000 58.12164 101 MET A CA 1
ATOM 696 C C . MET A 1 101 ? 13.57941 41.58351 22.08240 1.000 49.37317 101 MET A C 1
ATOM 697 O O . MET A 1 101 ? 13.82686 42.68041 21.56887 1.000 49.01738 101 MET A O 1
ATOM 702 N N . PHE A 1 102 ? 14.02302 41.25551 23.30382 1.000 49.38363 102 PHE A N 1
ATOM 703 C CA . PHE A 1 102 ? 14.73828 42.24115 24.11903 1.000 49.26089 102 PHE A CA 1
ATOM 704 C C . PHE A 1 102 ? 16.21841 42.30531 23.76683 1.000 53.50043 102 PHE A C 1
ATOM 705 O O . PHE A 1 102 ? 16.74496 43.38246 23.46803 1.000 62.33175 102 PHE A O 1
ATOM 713 N N . ASP A 1 103 ? 16.90841 41.16767 23.80976 1.000 54.48080 103 ASP A N 1
ATOM 714 C CA . ASP A 1 103 ? 18.30162 41.12499 23.39013 1.000 56.95678 103 ASP A CA 1
ATOM 715 C C . ASP A 1 103 ? 18.34031 41.26436 21.87544 1.000 70.07892 103 ASP A C 1
ATOM 716 O O . ASP A 1 103 ? 18.25917 40.26781 21.15024 1.000 78.58254 103 ASP A O 1
ATOM 721 N N . ARG A 1 104 ? 18.46142 42.49970 21.38634 1.000 71.62381 104 ARG A N 1
ATOM 722 C CA . ARG A 1 104 ? 18.39255 42.71470 19.94634 1.000 72.06519 104 ARG A CA 1
ATOM 723 C C . ARG A 1 104 ? 19.63794 42.17294 19.25398 1.000 79.18961 104 ARG A C 1
ATOM 724 O O . ARG A 1 104 ? 19.53789 41.54176 18.19523 1.000 79.86368 104 ARG A O 1
ATOM 732 N N . ASP A 1 105 ? 20.81810 42.39876 19.83416 1.000 83.47736 105 ASP A N 1
ATOM 733 C CA . ASP A 1 105 ? 22.04777 41.88443 19.24560 1.000 80.40395 105 ASP A CA 1
ATOM 734 C C . ASP A 1 105 ? 22.16096 40.36864 19.39560 1.000 74.82396 105 ASP A C 1
ATOM 735 O O . ASP A 1 105 ? 23.09658 39.77088 18.85151 1.000 69.20739 105 ASP A O 1
ATOM 740 N N . GLY A 1 106 ? 21.21048 39.75337 20.09372 1.000 71.48476 106 GLY A N 1
ATOM 741 C CA . GLY A 1 106 ? 21.15729 38.30008 20.24605 1.000 72.17890 106 GLY A CA 1
ATOM 742 C C . GLY A 1 106 ? 22.42215 37.62368 20.72715 1.000 65.21887 106 GLY A C 1
ATOM 743 O O . GLY A 1 106 ? 22.73431 36.51295 20.27840 1.000 67.33651 106 GLY A O 1
ATOM 744 N N . ASN A 1 107 ? 23.16350 38.26033 21.63321 1.000 60.11688 107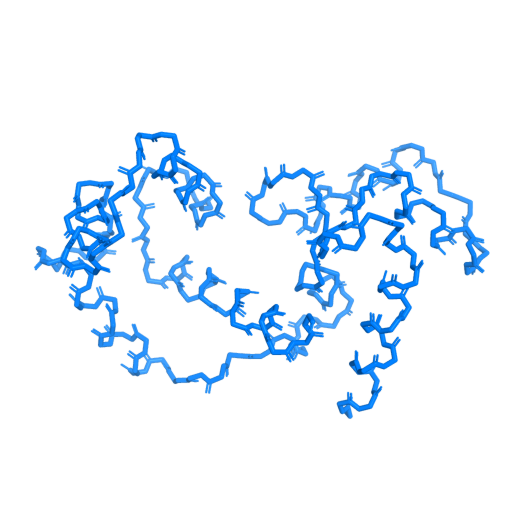 ASN A N 1
ATOM 745 C CA . ASN A 1 107 ? 24.36830 37.64413 22.17664 1.000 67.84860 107 ASN A CA 1
ATOM 746 C C . ASN A 1 107 ? 24.10011 36.82695 23.43368 1.000 81.61860 107 ASN A C 1
ATOM 747 O O . ASN A 1 107 ? 25.04860 36.29819 24.02284 1.000 90.95174 107 ASN A O 1
ATOM 752 N N . GLY A 1 108 ? 22.84316 36.71041 23.85927 1.000 90.91723 108 GLY A N 1
ATOM 753 C CA . G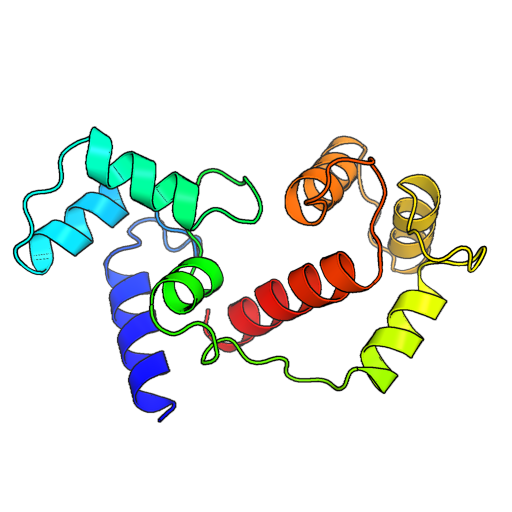LY A 1 108 ? 22.51798 36.00265 25.07840 1.000 82.56451 108 GLY A CA 1
ATOM 754 C C . GLY A 1 108 ? 22.48796 36.85029 26.33302 1.000 73.11221 108 GLY A C 1
ATOM 755 O O . GLY A 1 108 ? 22.21323 36.31373 27.41437 1.000 79.00561 108 GLY A O 1
ATOM 756 N N . TYR A 1 109 ? 22.76085 38.15020 26.23187 1.000 63.46611 109 TYR A N 1
ATOM 757 C CA . TYR A 1 109 ? 22.73369 39.04712 27.37845 1.000 61.73363 109 TYR A CA 1
ATOM 758 C C . TYR A 1 109 ? 21.97532 40.31645 27.02090 1.000 64.32930 109 TYR A C 1
ATOM 759 O O . TYR A 1 109 ? 22.13464 40.85753 25.92247 1.000 67.37364 109 TYR A O 1
ATOM 768 N N . ILE A 1 110 ? 21.15815 40.78987 27.95663 1.000 58.03366 110 ILE A N 1
ATOM 769 C CA . ILE A 1 110 ? 20.43852 42.05099 27.82204 1.000 51.94451 110 ILE A CA 1
ATOM 770 C C . ILE A 1 110 ? 21.25555 43.13179 28.51604 1.000 58.80316 110 ILE A C 1
ATOM 771 O O . ILE A 1 110 ? 21.30306 43.19203 29.74944 1.000 72.10271 110 ILE A O 1
ATOM 776 N N . THR A 1 111 ? 21.90285 43.98757 27.72988 1.000 59.95820 111 THR A N 1
ATOM 777 C CA . THR A 1 111 ? 22.62455 45.11415 28.30001 1.000 60.61176 111 THR A CA 1
ATOM 778 C C . THR A 1 111 ? 21.64569 46.17650 28.80243 1.000 54.08057 111 THR A C 1
ATOM 779 O O . THR A 1 111 ? 20.45409 46.17350 28.47705 1.000 58.41318 111 THR A O 1
ATOM 783 N N . ALA A 1 112 ? 22.16873 47.10149 29.61317 1.000 53.56663 112 ALA A N 1
ATOM 784 C CA . ALA A 1 112 ? 21.37330 48.25678 30.01874 1.000 59.14726 112 ALA A CA 1
ATOM 785 C C . ALA A 1 112 ? 20.97159 49.10354 28.81908 1.000 71.40389 112 ALA A C 1
ATOM 786 O O . ALA A 1 112 ? 19.89640 49.71514 28.82077 1.000 74.43534 112 ALA A O 1
ATOM 788 N N . ALA A 1 113 ? 21.81058 49.13544 27.78139 1.000 72.58268 113 ALA A N 1
ATOM 789 C CA . ALA A 1 113 ? 21.46686 49.86809 26.56829 1.000 69.97129 113 ALA A CA 1
ATOM 790 C C . ALA A 1 113 ? 20.29665 49.20992 25.85136 1.000 67.14989 113 ALA A C 1
ATOM 791 O O . ALA A 1 113 ? 19.33900 49.88362 25.44891 1.000 73.57164 113 ALA A O 1
ATOM 793 N N . GLU A 1 114 ? 20.36070 47.88737 25.68256 1.000 58.51512 114 GLU A N 1
ATOM 794 C CA . GLU A 1 114 ? 19.25946 47.16949 25.05402 1.000 61.22581 114 GLU A CA 1
ATOM 795 C C . GLU A 1 114 ? 17.98906 47.27458 25.88296 1.000 61.78694 114 GLU A C 1
ATOM 796 O O . GLU A 1 114 ? 16.89742 47.44966 25.33260 1.000 62.82636 114 GLU A O 1
ATOM 802 N N . LEU A 1 115 ? 18.10820 47.15630 27.20846 1.000 49.80066 115 LEU A N 1
ATOM 803 C CA . LEU A 1 115 ? 16.93237 47.27477 28.06517 1.000 52.55207 115 LEU A CA 1
ATOM 804 C C . LEU A 1 115 ? 16.31078 48.66154 27.95921 1.000 65.04378 115 LEU A C 1
ATOM 805 O O . LEU A 1 115 ? 15.08209 48.79796 27.91266 1.000 64.31947 115 LEU A O 1
ATOM 810 N N . ALA A 1 116 ? 17.14360 49.70305 27.90244 1.000 65.99171 116 ALA A N 1
ATOM 811 C CA . ALA A 1 116 ? 16.61680 51.05951 27.81142 1.000 59.22596 116 ALA A CA 1
ATOM 812 C C . ALA A 1 116 ? 15.95845 51.30187 26.45948 1.000 67.27392 116 ALA A C 1
ATOM 813 O O . ALA A 1 116 ? 14.87222 51.88546 26.38660 1.000 71.37448 116 ALA A O 1
ATOM 815 N N . HIS A 1 117 ? 16.58878 50.83389 25.38096 1.000 67.81996 117 HIS A N 1
ATOM 816 C CA . HIS A 1 117 ? 15.99875 50.96115 24.05211 1.000 65.14941 117 HIS A CA 1
ATOM 817 C C . HIS A 1 117 ? 14.68596 50.19018 23.94795 1.000 64.55540 117 HIS A C 1
ATOM 818 O O . HIS A 1 117 ? 13.72461 50.66148 23.32483 1.000 64.97818 117 HIS A O 1
ATOM 825 N N . SER A 1 118 ? 14.61869 49.01224 24.57169 1.000 62.38020 118 SER A N 1
ATOM 826 C CA . SER A 1 118 ? 13.39912 48.21373 24.53542 1.000 61.44225 118 SER A CA 1
ATOM 827 C C . SER A 1 118 ? 12.27577 48.88279 25.31892 1.000 65.29744 118 SER A C 1
ATOM 828 O O . SER A 1 118 ? 11.15753 49.03195 24.81222 1.000 70.43203 118 SER A O 1
ATOM 831 N N . MET A 1 119 ? 12.54902 49.28006 26.56603 1.000 61.27817 119 MET A N 1
ATOM 832 C CA . MET A 1 119 ? 11.55887 50.01451 27.34520 1.000 54.59465 119 MET A CA 1
ATOM 833 C C . MET A 1 119 ? 11.17327 51.32714 26.67717 1.000 66.39833 119 MET A C 1
ATOM 834 O O . MET A 1 119 ? 10.07876 51.84349 26.92975 1.000 71.19089 119 MET A O 1
ATOM 839 N N . ALA A 1 120 ? 12.04579 51.87181 25.82631 1.000 67.16184 120 ALA A N 1
ATOM 840 C CA . ALA A 1 120 ? 11.69751 53.06446 25.06604 1.000 67.63036 120 ALA A CA 1
ATOM 841 C C . ALA A 1 120 ? 10.68965 52.72896 23.97553 1.000 77.15597 120 ALA A C 1
ATOM 842 O O . ALA A 1 120 ? 9.67130 53.41529 23.82683 1.000 77.76431 120 ALA A O 1
ATOM 844 N N . LYS A 1 121 ? 10.96939 51.68542 23.18494 1.000 82.36985 121 LYS A N 1
ATOM 845 C CA . LYS A 1 121 ? 9.96360 51.17629 22.25544 1.000 65.95013 121 LYS A CA 1
ATOM 846 C C . LYS A 1 121 ? 8.64441 50.87714 22.95925 1.000 64.89704 121 LYS A C 1
ATOM 847 O O . LYS A 1 121 ? 7.57135 51.02651 22.36325 1.000 70.53524 121 LYS A O 1
ATOM 853 N N . LEU A 1 122 ? 8.70209 50.45830 24.22289 1.000 74.02866 122 LEU A N 1
ATOM 854 C CA . LEU A 1 122 ? 7.51262 50.16698 25.01279 1.000 77.01722 122 LEU A CA 1
ATOM 855 C C . LEU A 1 122 ? 6.88455 51.41183 25.62324 1.000 92.85958 122 LEU A C 1
ATOM 856 O O . LEU A 1 122 ? 6.03493 51.28268 26.51126 1.000 81.25057 122 LEU A O 1
ATOM 861 N N . GLY A 1 123 ? 7.27357 52.60068 25.16958 1.000 112.17950 123 GLY A N 1
ATOM 862 C CA . GLY A 1 123 ? 6.70728 53.83513 25.67201 1.000 108.56895 123 GLY A CA 1
ATOM 863 C C . GLY A 1 123 ? 6.96795 54.13887 27.12856 1.000 102.48983 123 GLY A C 1
ATOM 864 O O . GLY A 1 123 ? 6.36407 55.05458 27.69534 1.000 105.67921 123 GLY A O 1
ATOM 865 N N . HIS A 1 124 ? 7.86195 53.38542 27.75251 1.000 92.80203 124 HIS A N 1
ATOM 866 C CA . HIS A 1 124 ? 8.13094 53.54834 29.17474 1.000 94.11112 124 HIS A CA 1
ATOM 867 C C . HIS A 1 124 ? 9.44010 54.32377 29.23909 1.000 95.74996 124 HIS A C 1
ATOM 868 O O . HIS A 1 124 ? 10.53088 53.75160 29.22180 1.000 86.82637 124 HIS A O 1
ATOM 875 N N . ALA A 1 125 ? 9.31803 55.64931 29.31166 1.000 102.79437 125 ALA A N 1
ATOM 876 C CA . ALA A 1 125 ? 10.47218 56.54418 29.32017 1.000 94.17013 125 ALA A CA 1
ATOM 877 C C . ALA A 1 125 ? 11.15480 56.40100 30.67503 1.000 108.91122 125 ALA A C 1
ATOM 878 O O . ALA A 1 125 ? 10.94371 57.18004 31.60754 1.000 130.08245 125 ALA A O 1
ATOM 880 N N . LEU A 1 126 ? 11.99917 55.37923 30.77709 1.000 73.58696 126 LEU A N 1
ATOM 881 C CA . LEU A 1 126 ? 12.67095 55.10615 32.03344 1.000 76.59553 126 LEU A CA 1
ATOM 882 C C . LEU A 1 126 ? 13.72819 56.16609 32.31401 1.000 80.90896 126 LEU A C 1
ATOM 883 O O . LEU A 1 126 ? 14.16796 56.90075 31.42543 1.000 88.02902 126 LEU A O 1
ATOM 888 N N . THR A 1 127 ? 14.12863 56.24158 33.57522 1.000 72.99310 127 THR A N 1
ATOM 889 C CA . THR A 1 127 ? 15.21624 57.10179 34.00434 1.000 87.76378 127 THR A CA 1
ATOM 890 C C . THR A 1 127 ? 16.42318 56.23282 34.32340 1.000 79.98027 127 THR A C 1
ATOM 891 O O . THR A 1 127 ? 16.32368 55.00614 34.41487 1.000 87.31647 127 THR A O 1
ATOM 895 N N . ALA A 1 128 ? 17.58024 56.88110 34.46822 1.000 64.19632 128 ALA A N 1
ATOM 896 C CA . ALA A 1 128 ? 18.78877 56.14144 34.81422 1.000 66.49447 128 ALA A CA 1
ATOM 897 C C . ALA A 1 128 ? 18.59702 55.36253 36.10966 1.000 66.67493 128 ALA A C 1
ATOM 898 O O . ALA A 1 128 ? 19.06945 54.22642 36.23953 1.000 51.86810 128 ALA A O 1
ATOM 900 N N . GLU A 1 129 ? 17.86766 55.94359 37.06448 1.000 69.61575 129 GLU A N 1
ATOM 901 C CA . GLU A 1 129 ? 17.63600 55.27037 38.33727 1.000 75.24558 129 GLU A CA 1
ATOM 902 C C . GLU A 1 129 ? 16.66111 54.11051 38.17773 1.000 72.47054 129 GLU A C 1
ATOM 903 O O . GLU A 1 129 ? 16.84924 53.04976 38.78289 1.000 64.68348 129 GLU A O 1
ATOM 909 N N . GLU A 1 130 ? 15.61701 54.28913 37.36270 1.000 77.23569 130 GLU A N 1
ATOM 910 C CA . GLU A 1 130 ? 14.68113 53.19592 37.11348 1.000 69.45930 130 GLU A CA 1
ATOM 911 C C . GLU A 1 130 ? 15.37476 52.03154 36.41795 1.000 66.41459 130 GLU A C 1
ATOM 912 O O . GLU A 1 130 ? 15.12921 50.86529 36.74793 1.000 68.63774 130 GLU A O 1
ATOM 918 N N . LEU A 1 131 ? 16.23481 52.32666 35.44025 1.000 63.83410 131 LEU A N 1
ATOM 919 C CA . LEU A 1 131 ? 16.95674 51.26057 34.75453 1.000 51.10094 131 LEU A CA 1
ATOM 920 C C . LEU A 1 131 ? 17.95000 50.58341 35.68926 1.000 62.44182 131 LEU A C 1
ATOM 921 O O . LEU A 1 131 ? 18.10554 49.35569 35.65848 1.000 73.92092 131 LEU A O 1
ATOM 926 N N . THR A 1 132 ? 18.63670 51.36998 36.52183 1.000 62.10037 132 THR A N 1
ATOM 927 C CA . THR A 1 132 ? 19.50844 50.79388 37.53976 1.000 61.49933 132 THR A CA 1
ATOM 928 C C . THR A 1 132 ? 18.74087 49.85408 38.45903 1.000 64.65361 132 THR A C 1
ATOM 929 O O . THR A 1 132 ? 19.21401 48.75530 38.77253 1.000 65.93040 132 THR A O 1
ATOM 933 N N . GLY A 1 133 ? 17.54516 50.26350 38.88531 1.000 74.31190 133 GLY A N 1
ATOM 934 C CA . GLY A 1 133 ? 16.73925 49.40799 39.73897 1.000 82.08094 133 GLY A CA 1
ATOM 935 C C . GLY A 1 133 ? 16.28901 48.13883 39.04303 1.000 66.20978 133 GLY A C 1
ATOM 936 O O . GLY A 1 133 ? 16.35350 47.05155 39.62136 1.000 77.37675 133 GLY A O 1
ATOM 937 N N . MET A 1 134 ? 15.82607 48.25727 37.79463 1.000 52.44568 134 MET A N 1
ATOM 938 C CA . MET A 1 134 ? 15.44700 47.07237 37.03121 1.000 41.92596 134 MET A CA 1
ATOM 939 C C . MET A 1 134 ? 16.61882 46.1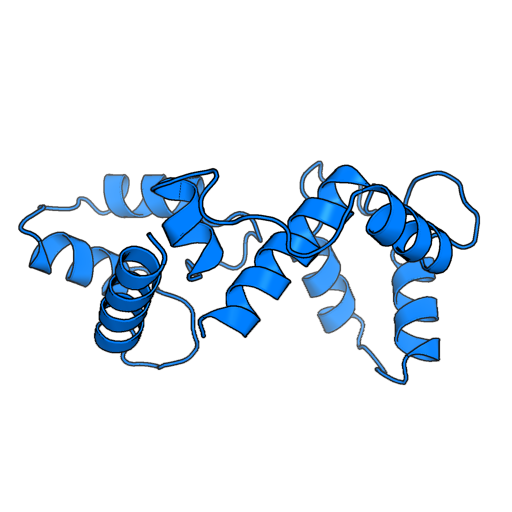1800 36.85902 1.000 57.50672 134 MET A C 1
ATOM 940 O O . MET A 1 134 ? 16.42541 44.89796 36.82723 1.000 75.46888 134 MET A O 1
ATOM 945 N N . ILE A 1 135 ? 17.83540 46.64595 36.73735 1.000 57.23419 135 ILE A N 1
ATOM 946 C CA . ILE A 1 135 ? 19.00282 45.77594 36.66270 1.000 54.05962 135 ILE A CA 1
ATOM 947 C C . ILE A 1 135 ? 19.36517 45.24755 38.04538 1.000 72.11150 135 ILE A C 1
ATOM 948 O O . ILE A 1 135 ? 19.51299 44.03676 38.23960 1.000 70.07618 135 ILE A O 1
ATOM 953 N N . LYS A 1 136 ? 19.47958 46.14435 39.03327 1.000 77.46881 136 LYS A N 1
ATOM 954 C CA . LYS A 1 136 ? 19.80487 45.72587 40.39653 1.000 77.01200 136 LYS A CA 1
ATOM 955 C C . LYS A 1 136 ? 18.80797 44.71091 40.93974 1.000 67.46535 136 LYS A C 1
ATOM 956 O O . LYS A 1 136 ? 19.15992 43.89855 41.80398 1.000 71.16419 136 LYS A O 1
ATOM 962 N N . GLU A 1 137 ? 17.56881 44.73900 40.45162 1.000 70.51701 137 GLU A N 1
ATOM 963 C CA . GLU A 1 137 ? 16.54794 43.80042 40.89743 1.000 71.08605 137 GLU A CA 1
ATOM 964 C C . GLU A 1 137 ? 16.60068 42.48438 40.12876 1.000 71.00102 137 GLU A C 1
ATOM 965 O O . GLU A 1 137 ? 16.50305 41.41162 40.73472 1.000 76.16853 137 GLU A O 1
ATOM 971 N N . ALA A 1 138 ? 16.75870 42.54012 38.80581 1.000 64.97502 138 ALA A N 1
ATOM 972 C CA . ALA A 1 138 ? 16.71963 41.33606 37.98521 1.000 70.49239 138 ALA A CA 1
ATOM 973 C C . ALA A 1 138 ? 18.08276 40.67950 37.80411 1.000 72.92142 138 ALA A C 1
ATOM 974 O O . ALA A 1 138 ? 18.14029 39.48604 37.48418 1.000 73.53836 138 ALA A O 1
ATOM 976 N N . ASP A 1 139 ? 19.17298 41.41910 37.99467 1.000 79.09173 139 ASP A N 1
ATOM 977 C CA . ASP A 1 139 ? 20.50933 40.86448 37.82001 1.000 84.90809 139 ASP A CA 1
ATOM 978 C C . ASP A 1 139 ? 20.95609 40.17089 39.10088 1.000 89.26277 139 ASP A C 1
ATOM 979 O O . ASP A 1 139 ? 20.90539 40.75627 40.18730 1.000 91.70694 139 ASP A O 1
ATOM 984 N N . ARG A 1 140 ? 21.39712 38.92195 38.96685 1.000 95.52322 140 ARG A N 1
ATOM 985 C CA . ARG A 1 140 ? 21.78836 38.08085 40.09074 1.000 92.72282 140 ARG A CA 1
ATOM 986 C C . ARG A 1 140 ? 23.27446 37.75780 40.09212 1.000 89.17489 140 ARG A C 1
ATOM 987 O O . ARG A 1 140 ? 23.93120 37.88884 41.12865 1.000 88.69276 140 ARG A O 1
ATOM 995 N N . ASP A 1 141 ? 23.82818 37.33508 38.95518 1.000 95.22981 141 ASP A N 1
ATOM 996 C CA . ASP A 1 141 ? 25.24913 37.01571 38.87441 1.000 95.15076 141 ASP A CA 1
ATOM 997 C C . ASP A 1 141 ? 26.13833 38.25360 38.80251 1.000 86.30191 141 ASP A C 1
ATOM 998 O O . ASP A 1 141 ? 27.36548 38.11298 38.76860 1.000 97.51647 141 ASP A O 1
ATOM 1003 N N . GLY A 1 142 ? 25.55937 39.45202 38.78111 1.000 87.09799 142 GLY A N 1
ATOM 1004 C CA . GLY A 1 142 ? 26.31922 40.67306 38.96343 1.000 89.17111 142 GLY A CA 1
ATOM 1005 C C . GLY A 1 142 ? 27.13302 41.15208 37.78117 1.000 95.11492 142 GLY A C 1
ATOM 1006 O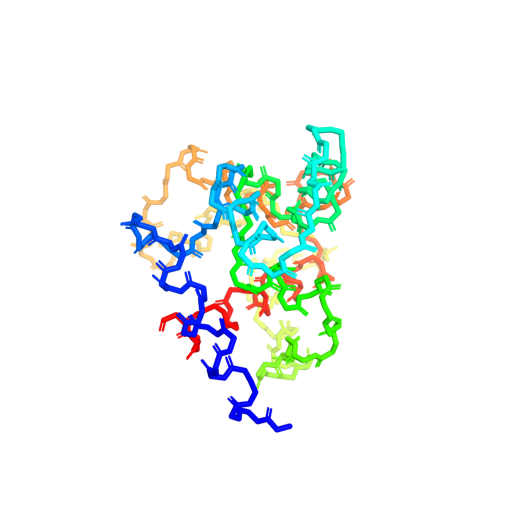 O . GLY A 1 142 ? 27.96311 42.05138 37.95401 1.000 89.17008 142 GLY A O 1
ATOM 1007 N N . ASP A 1 143 ? 26.93232 40.59533 36.58635 1.000 100.29236 143 ASP A N 1
ATOM 1008 C CA . ASP A 1 143 ? 27.73461 41.01522 35.44282 1.000 95.75439 143 ASP A CA 1
ATOM 1009 C C . ASP A 1 143 ? 27.28518 42.34411 34.84559 1.000 91.99879 143 ASP A C 1
ATOM 1010 O O . ASP A 1 143 ? 27.99253 42.88786 33.99104 1.000 125.73325 143 ASP A O 1
ATOM 1015 N N . GLY A 1 144 ? 26.14357 42.88413 35.27472 1.000 83.20421 144 GLY A N 1
ATOM 1016 C CA . GLY A 1 144 ? 25.61376 44.12368 34.76067 1.000 82.33089 144 GLY A CA 1
ATOM 1017 C C . GLY A 1 144 ? 24.53706 43.94919 33.70773 1.000 89.60843 144 GLY A C 1
ATOM 1018 O O . GLY A 1 144 ? 23.69522 44.83982 33.54210 1.000 85.81483 144 GLY A O 1
ATOM 1019 N N . CYS A 1 145 ? 24.54511 42.82804 32.99489 1.000 97.99758 145 CYS A N 1
ATOM 1020 C CA . CYS A 1 145 ? 23.53266 42.52539 32.00016 1.000 88.44540 145 CYS A CA 1
ATOM 1021 C C . CYS A 1 145 ? 22.54242 41.51298 32.57433 1.000 79.44473 145 CYS A C 1
ATOM 1022 O O . CYS A 1 145 ? 22.52135 41.24013 33.77847 1.000 91.37349 145 CYS A O 1
ATOM 1025 N N . ILE A 1 146 ? 21.71596 40.93687 31.70581 1.000 73.03537 146 ILE A N 1
ATOM 1026 C CA . ILE A 1 146 ? 20.68294 39.99287 32.11504 1.000 70.91417 146 ILE A CA 1
ATOM 1027 C C . ILE A 1 146 ? 20.67081 38.85711 31.10400 1.000 73.85670 146 ILE A C 1
ATOM 1028 O O . ILE A 1 146 ? 20.42567 39.08744 29.91436 1.000 78.93862 146 ILE A O 1
ATOM 1033 N N . ASP A 1 147 ? 20.93248 37.63679 31.56671 1.000 58.76129 147 ASP A N 1
ATOM 1034 C CA . ASP A 1 147 ? 20.83075 36.47695 30.69891 1.000 61.75406 147 ASP A CA 1
ATOM 1035 C C . ASP A 1 147 ? 19.41205 35.91317 30.75258 1.000 63.71695 147 ASP A C 1
ATOM 1036 O O . ASP A 1 147 ? 18.52181 36.46016 31.40586 1.000 74.98876 147 ASP A O 1
ATOM 1041 N N . PHE A 1 148 ? 19.20085 34.79093 30.06195 1.000 66.79020 148 PHE A N 1
ATOM 1042 C CA . PHE A 1 148 ? 17.85720 34.22994 29.95336 1.000 59.99291 148 PHE A CA 1
ATOM 1043 C C . PHE A 1 148 ? 17.37475 33.65771 31.28314 1.000 61.98940 148 PHE A C 1
ATOM 1044 O O . PHE A 1 148 ? 16.18305 33.74707 31.60311 1.000 59.56565 148 PHE A O 1
ATOM 1052 N N . GLN A 1 149 ? 18.27946 33.06594 32.07081 1.000 61.91757 149 GLN A N 1
ATOM 1053 C CA . GLN A 1 149 ? 17.88572 32.52653 33.37113 1.000 63.40136 149 GLN A CA 1
ATOM 1054 C C . GLN A 1 149 ? 17.39146 33.63358 34.29418 1.000 60.39427 149 GLN A C 1
ATOM 1055 O O . GLN A 1 149 ? 16.30472 33.53245 34.87739 1.000 65.72802 149 GLN A O 1
ATOM 1061 N N . GLU A 1 150 ? 18.18729 34.69642 34.45042 1.000 56.60483 150 GLU A N 1
ATOM 1062 C CA . GLU A 1 150 ? 17.74866 35.82958 35.25780 1.000 54.19702 150 GLU A CA 1
ATOM 1063 C C . GLU A 1 150 ? 16.50191 36.47257 34.67280 1.000 53.84203 150 GLU A C 1
ATOM 1064 O O . GLU A 1 150 ? 15.65815 36.97963 35.41838 1.000 54.70259 150 GLU A O 1
ATOM 1070 N N . PHE A 1 151 ? 16.36835 36.45177 33.34468 1.000 54.25501 151 PHE A N 1
ATOM 1071 C CA . PHE A 1 151 ? 15.17934 36.99337 32.69433 1.000 41.16397 151 PHE A CA 1
ATOM 1072 C C . PHE A 1 151 ? 13.92654 36.24485 33.13320 1.000 45.66513 151 PHE A C 1
ATOM 1073 O O . PHE A 1 151 ? 12.92272 36.85772 33.52590 1.000 36.31327 151 PHE A O 1
ATOM 1081 N N . VAL A 1 152 ? 13.97384 34.91194 33.07897 1.000 51.62347 152 VAL A N 1
ATOM 1082 C CA . VAL A 1 152 ? 12.83398 34.10683 33.50123 1.000 42.18554 152 VAL A CA 1
ATOM 1083 C C . VAL A 1 152 ? 12.57854 34.28093 34.99143 1.000 52.71967 152 VAL A C 1
ATOM 1084 O O . VAL A 1 152 ? 11.42675 34.39821 35.42116 1.000 54.33685 152 VAL A O 1
ATOM 1088 N N . GLN A 1 153 ? 13.64104 34.30218 35.80313 1.0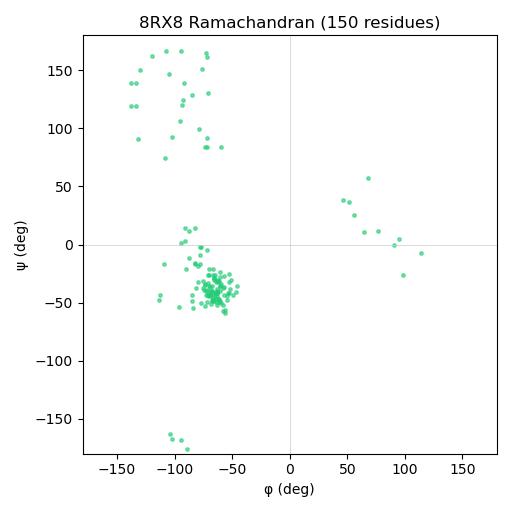00 59.67717 153 GLN A N 1
ATOM 1089 C CA . GLN A 1 153 ? 13.47476 34.55566 37.23277 1.000 58.64215 153 GLN A CA 1
ATOM 1090 C C . GLN A 1 153 ? 12.71640 35.85518 37.47010 1.000 48.67417 153 GLN A C 1
ATOM 1091 O O . GLN A 1 153 ? 11.74087 35.89507 38.23200 1.000 63.49026 153 GLN A O 1
ATOM 1097 N N . ALA A 1 154 ? 13.13314 36.92252 36.78557 1.000 33.02548 154 ALA A N 1
ATOM 1098 C CA . ALA A 1 154 ? 12.52168 38.22928 36.98692 1.000 32.61851 154 ALA A CA 1
ATOM 1099 C C . ALA A 1 154 ? 11.05887 38.22295 36.57082 1.000 35.51531 154 ALA A C 1
ATOM 1100 O O . ALA A 1 154 ? 10.18801 38.67505 37.32297 1.000 37.07537 154 ALA A O 1
ATOM 1102 N N . ILE A 1 155 ? 10.76345 37.71472 35.37155 1.000 43.34299 155 ILE A N 1
ATOM 1103 C CA . ILE A 1 155 ? 9.38570 37.82032 34.89687 1.000 43.97152 155 ILE A CA 1
ATOM 1104 C C . ILE A 1 155 ? 8.46497 36.88593 35.67714 1.000 43.102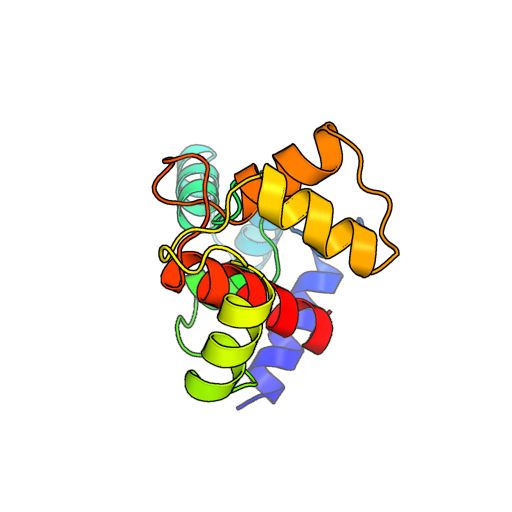74 155 ILE A C 1
ATOM 1105 O O . ILE A 1 155 ? 7.29436 37.21355 35.90440 1.000 47.86091 155 ILE A O 1
ATOM 1110 N N . THR A 1 156 ? 8.95849 35.72102 36.10892 1.000 42.56779 156 THR A N 1
ATOM 1111 C CA . THR A 1 156 ? 8.10860 34.81911 36.87637 1.000 33.83468 156 THR A CA 1
ATOM 1112 C C . THR A 1 156 ? 7.87532 35.33007 38.28707 1.000 31.93509 156 THR A C 1
ATOM 1113 O O . THR A 1 156 ? 6.79011 35.12824 38.84155 1.000 41.50046 156 THR A O 1
ATOM 1117 N N . SER A 1 157 ? 8.86908 35.99301 38.88373 1.000 40.74414 157 SER A N 1
ATOM 1118 C CA . SER A 1 157 ? 8.64784 36.59160 40.19552 1.000 43.79177 157 SER A CA 1
ATOM 1119 C C . SER A 1 157 ? 7.65732 37.74710 40.11769 1.000 41.49429 157 SER A C 1
ATOM 1120 O O . SER A 1 157 ? 6.84485 37.93530 41.03081 1.000 55.18394 157 SER A O 1
ATOM 1123 N N . ALA A 1 158 ? 7.68801 38.51331 39.02391 1.000 43.54238 158 ALA A N 1
ATOM 1124 C CA . ALA A 1 158 ? 6.78913 39.65533 38.89677 1.000 43.31260 158 ALA A CA 1
ATOM 1125 C C . ALA A 1 158 ? 5.39913 39.23783 38.43198 1.000 48.62810 158 ALA A C 1
ATOM 1126 O O . ALA A 1 158 ? 4.39854 39.80977 38.87814 1.000 57.41888 158 ALA A O 1
ATOM 1128 N N . ALA A 1 159 ? 5.31283 38.24978 37.53787 1.000 45.31395 159 ALA A N 1
ATOM 1129 C CA . ALA A 1 159 ? 4.00491 37.77072 37.10085 1.000 45.01602 159 ALA A CA 1
ATOM 1130 C C . ALA A 1 159 ? 3.23741 37.16020 38.26133 1.000 50.46143 159 ALA A C 1
ATOM 1131 O O . ALA A 1 159 ? 2.02489 37.36379 38.39347 1.000 62.04519 159 ALA A O 1
ATOM 1133 N N . PHE A 1 160 ? 3.93203 36.40368 39.11124 1.000 49.35435 160 PHE A N 1
ATOM 1134 C CA . PHE A 1 160 ? 3.28511 35.78342 40.25844 1.000 47.99447 160 PHE A CA 1
ATOM 1135 C C . PHE A 1 160 ? 2.80116 36.82682 41.25671 1.000 49.28228 160 PHE A C 1
ATOM 1136 O O . PHE A 1 160 ? 1.81839 36.59310 41.97044 1.000 55.76090 160 PHE A O 1
ATOM 1144 N N . ASP A 1 161 ? 3.47632 37.97762 41.32139 1.000 55.85606 161 ASP A N 1
ATOM 1145 C CA . ASP A 1 161 ? 3.05965 39.03317 42.23917 1.000 57.77537 161 ASP A CA 1
ATOM 1146 C C . ASP A 1 161 ? 1.78889 39.71917 41.75408 1.000 59.22804 161 ASP A C 1
ATOM 1147 O O . ASP A 1 161 ? 0.88118 39.98978 42.54888 1.000 73.95658 161 ASP A O 1
ATOM 1152 N N . ASN A 1 162 ? 1.70793 40.01280 40.45369 1.000 49.85407 162 ASN A N 1
ATOM 1153 C CA . ASN A 1 162 ? 0.51947 40.65138 39.90111 1.000 52.80672 162 ASN A CA 1
ATOM 1154 C C . ASN A 1 162 ? -0.68097 39.71714 39.88348 1.000 61.93394 162 ASN A C 1
ATOM 1155 O O . ASN A 1 162 ? -1.81940 40.19366 39.82662 1.000 74.16349 162 ASN A O 1
ATOM 1160 N N . ALA A 1 163 ? -0.45726 38.40291 39.93666 1.000 57.00127 163 ALA A N 1
ATOM 1161 C CA . ALA A 1 163 ? -1.57852 37.47310 39.99327 1.000 54.46846 163 ALA A CA 1
ATOM 1162 C C . ALA A 1 163 ? -2.22267 37.44812 41.37378 1.000 67.74907 163 ALA A C 1
ATOM 1163 O O . ALA A 1 163 ? -3.44795 37.32820 41.48263 1.000 82.53913 163 ALA A O 1
ATOM 1165 N N . TRP A 1 164 ? -1.42384 37.55155 42.44019 1.000 64.20443 164 TRP A N 1
ATOM 1166 C CA . TRP A 1 164 ? -1.94447 37.36958 43.78814 1.000 60.30364 164 TRP A CA 1
ATOM 1167 C C . TRP A 1 164 ? -2.00625 38.64504 44.61255 1.000 66.24307 164 TRP A C 1
ATOM 1168 O O . TRP A 1 164 ? -2.73225 38.67274 45.61007 1.000 74.91013 164 TRP A O 1
ATOM 1179 N N . GLY A 1 165 ? -1.30708 39.70092 44.21130 1.000 57.43976 165 GLY A N 1
ATOM 1180 C CA . GLY A 1 165 ? -1.39751 40.96973 44.91049 1.000 68.06234 165 GLY A CA 1
ATOM 1181 C C . GLY A 1 165 ? -2.79128 41.56925 44.89906 1.000 87.34527 165 GLY A C 1
ATOM 1182 O O . GLY A 1 165 ? -3.67185 41.11572 44.16886 1.000 92.36697 165 GLY A O 1
#

Nearest PDB structures (foldseek):
  8rx8-assembly1_A  TM=1.007E+00  e=3.813E-25  Arabidopsis thaliana
  2lv6-assembly1_A  TM=4.667E-01  e=1.006E-09  Homo sapiens
  1niw-assembly3_E  TM=4.522E-01  e=1.631E-09  Rattus norvegicus
  1j1d-assembly1_A  TM=4.529E-01  e=1.498E-06  Homo sapiens
  7yv9-assembly1_N  TM=4.128E-01  e=1.335E-07  Mus musculus

Foldseek 3Di:
DCVVVQVLVVLVCVLPPVSPQWAALVSVCVSCVVVPDNDDPVNSVVLCVQQLQLVPRTHGSLSVCCVVPVCVLDAPDDLVVLVVVVCVQPVVPPQWRALVSNCVSVVVVVNNDDPVRSVSVCSRLPHVPPRTHGSVSSSVVVSSVVSSVVRD

Secondary structure (DSSP, 8-state):
-HHHHHHHHHHHHHS-TT-SSEE-HHHHHHHHHHTT----HHHHHHHHHHH-SS--SSEEHHHHHHHH-TTTS--SS-HHHHHHHHHHH-TT-SS-B-HHHHHHHHHHTT----HHHHHHHHHHH--S-SSSB-HHHHHHHHHHHHHHHHH-

Solvent-accessible surface area: 9191 Å² total; per-residue (Å²): 90,89,141,84,4,38,114,38,14,99,72,1,71,83,52,2,145,73,148,86,22,11,0,31,56,140,4,6,0,46,5,32,113,73,119,60,86,164,20,49,117,105,97,3,68,68,49,15,134,113,7,17,107,22,109,82,42,61,3,27,4,2,6,36,0,23,69,84,59,99,128,52,27,144,47,87,127,70,92,106,88,4,91,47,55,15,144,121,29,3,152,67,58,81,33,100,2,45,44,68,3,6,39,96,12,22,60,142,107,70,100,94,41,67,84,144,79,25,63,32,65,20,143,75,11,21,117,95,57,67,38,31,9,25,48,134,3,17,24,68,28,49,17,34,49,35,13,37,134,76,61,68

Sequence (152 aa):
GDEQLAELREIFRSFDQNKDGSLTELELGSLLRSLGLKPSQDQLDTLIQKADRNNNGLVEFSEFVALVEPDLVKCPYTDDQLKAIFRMFDRDGNGYITAAELAHSMAKLGHALTAEELTGMIKEADRDGDGCIDFQEFVQAITSAAFDNAWG

InterPro domains:
  IPR002048 EF-hand domain [PF13499] (20-81)
  IPR002048 EF-hand domain [PF13499] (93-155)
  IPR002048 EF-hand domain [PS50222] (16-51)
  IPR002048 EF-hand domain [PS50222] (52-87)
  IPR002048 EF-hand domain [PS50222] (90-125)
  IPR002048 EF-hand domain [PS50222] (126-161)
  IPR002048 EF-hand domain [SM00054] (20-48)
  IPR002048 EF-hand domain [SM00054] (56-84)
  IPR002048 EF-hand domain [SM00054] (94-122)
  IPR002048 EF-hand domain [SM00054] (130-158)
  IPR002048 EF-hand domain [cd00051] (94-156)
  IPR011992 EF-hand domain pair [SSF47473] (8-156)
  IPR018247 EF-Hand 1, calcium-binding site [PS00018] (29-41)
  IPR018247 EF-Hand 1, calcium-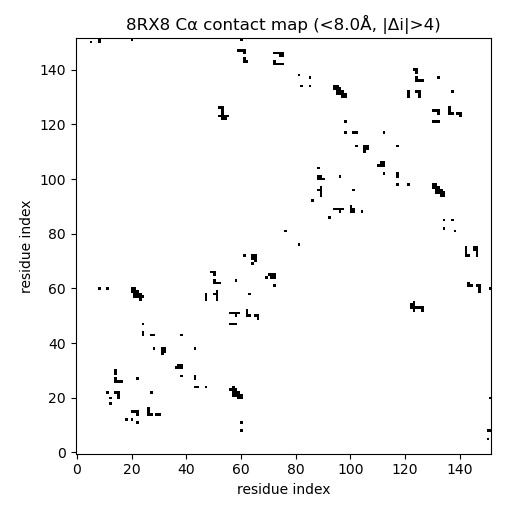binding site [PS00018] (65-77)
  IPR018247 EF-Hand 1, calcium-binding site [PS00018] (103-115)
  IPR018247 EF-Hand 1, calcium-binding site [PS00018] (139-151)
  IPR051111 Calcium-binding regulatory protein [PTHR46311] (9-93)